Protein AF-A0A254S7H2-F1 (afdb_monomer_lite)

Foldseek 3Di:
DDDDDDDDDDDDDDDDDDPDPPDDDDDPPDPPPPPVVPPPDPQQADPAWWFWDDDPPWIWTQDPPFQFIDTSNRHTQAGADPVFRFTAGPVRDTPDTPHDSVPTDIDGHDDPPPPPPPPPPDD

Radius of gyration: 29.0 Å; chains: 1; bounding box: 70×67×79 Å

Sequence (123 aa):
MKLQITRCLLFAGILATAWNCSESSATQDSASSNTSSLQIPQNIVVSEPSYFYQLGSNYYVIAPTTMTVSDGSGNVIGTFNTSTGAIMSLSGEIIAINLDLSKMPVVAPAAPAKTLIAVDLDS

pLDDT: mean 75.02, std 21.15, range [33.94, 98.25]

Secondary structure (DSSP, 8-state):
-----------------------------------------TT---SS-EEEEEETTEEEEE-TTT-EEE-TTS-EEEEEETTTTEEEETTS-EEE-S--GGGS-EE-PPPP-----------

Structure (mmCIF, N/CA/C/O backbone):
data_AF-A0A254S7H2-F1
#
_entry.id   AF-A0A254S7H2-F1
#
loop_
_atom_site.group_PDB
_atom_site.id
_atom_site.type_symbol
_atom_site.label_atom_id
_atom_site.label_alt_id
_atom_site.label_comp_id
_atom_site.label_asym_id
_ato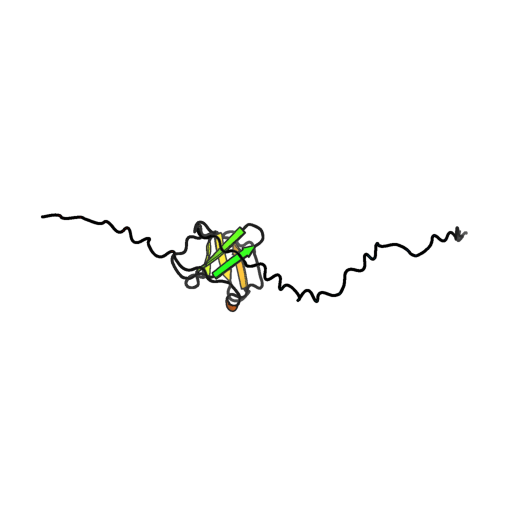m_site.label_entity_id
_atom_site.label_seq_id
_atom_site.pdbx_PDB_ins_code
_atom_site.Cartn_x
_atom_site.Cartn_y
_atom_site.Cartn_z
_atom_site.occupancy
_atom_site.B_iso_or_equiv
_atom_site.auth_seq_id
_atom_site.auth_comp_id
_atom_site.auth_asym_id
_atom_site.auth_atom_id
_atom_site.pdbx_PDB_model_num
ATOM 1 N N . MET A 1 1 ? 43.359 -29.355 -45.917 1.00 33.94 1 MET A N 1
ATOM 2 C CA . MET A 1 1 ? 44.578 -28.617 -45.490 1.00 33.94 1 MET A CA 1
ATOM 3 C C . MET A 1 1 ? 44.104 -27.372 -44.744 1.00 33.94 1 MET A C 1
ATOM 5 O O . MET A 1 1 ? 43.172 -26.776 -45.248 1.00 33.94 1 MET A O 1
ATOM 9 N N . LYS A 1 2 ? 44.587 -26.909 -43.590 1.00 43.69 2 LYS A N 1
ATOM 10 C CA . LYS A 1 2 ? 45.701 -27.225 -42.677 1.00 43.69 2 LYS A CA 1
ATOM 11 C C . LYS A 1 2 ? 45.299 -26.588 -41.323 1.00 43.69 2 LYS A C 1
ATOM 13 O O . LYS A 1 2 ? 44.838 -25.453 -41.324 1.00 43.69 2 LYS A O 1
ATOM 18 N N . LEU A 1 3 ? 45.459 -27.301 -40.205 1.00 56.88 3 LEU A N 1
ATOM 19 C CA . LEU A 1 3 ? 45.356 -26.735 -38.851 1.00 56.88 3 LEU A CA 1
ATOM 20 C C . LEU A 1 3 ? 46.530 -25.784 -38.585 1.00 56.88 3 LEU A C 1
ATOM 22 O O . LEU A 1 3 ? 47.642 -26.082 -39.021 1.00 56.88 3 LEU A O 1
ATOM 26 N N . GLN A 1 4 ? 46.316 -24.731 -37.789 1.00 55.16 4 GLN A N 1
ATOM 27 C CA . GLN A 1 4 ? 47.402 -24.026 -37.097 1.00 55.16 4 GLN A CA 1
ATOM 28 C C . GLN A 1 4 ? 47.073 -23.839 -35.612 1.00 55.16 4 GLN A C 1
ATOM 30 O O . GLN A 1 4 ? 46.478 -22.860 -35.179 1.00 55.16 4 GLN A O 1
ATOM 35 N N . ILE A 1 5 ? 47.482 -24.849 -34.845 1.00 65.31 5 ILE A N 1
ATOM 36 C CA . ILE A 1 5 ? 47.744 -24.796 -33.407 1.00 65.31 5 ILE A CA 1
ATOM 37 C C . ILE A 1 5 ? 49.173 -24.273 -33.249 1.00 65.31 5 ILE A C 1
ATOM 39 O O . ILE A 1 5 ? 50.062 -24.874 -33.848 1.00 65.31 5 ILE A O 1
ATOM 43 N N . THR A 1 6 ? 49.408 -23.230 -32.446 1.00 57.19 6 THR A N 1
ATOM 44 C CA . THR A 1 6 ? 50.586 -23.049 -31.549 1.00 57.19 6 THR A CA 1
ATOM 45 C C . THR A 1 6 ? 50.526 -21.654 -30.900 1.00 57.19 6 THR A C 1
ATOM 47 O O . THR A 1 6 ? 50.460 -20.646 -31.583 1.00 57.19 6 THR A O 1
ATOM 50 N N . ARG A 1 7 ? 50.297 -21.566 -29.582 1.00 46.03 7 ARG A N 1
ATOM 51 C CA . ARG A 1 7 ? 51.317 -21.491 -28.510 1.00 46.03 7 ARG A CA 1
ATOM 52 C C . ARG A 1 7 ? 52.176 -20.215 -28.551 1.00 46.03 7 ARG A C 1
ATOM 54 O O . ARG A 1 7 ? 53.268 -20.241 -29.098 1.00 46.03 7 ARG A O 1
ATOM 61 N N . CYS A 1 8 ? 51.756 -19.203 -27.794 1.00 52.34 8 CYS A N 1
ATOM 62 C CA . CYS A 1 8 ? 52.677 -18.427 -26.960 1.00 52.34 8 CYS A CA 1
ATOM 63 C C . CYS A 1 8 ? 52.221 -18.564 -25.503 1.00 52.34 8 CYS A C 1
ATOM 65 O O . CYS A 1 8 ? 51.267 -17.945 -25.047 1.00 52.34 8 CYS A O 1
ATOM 67 N N . LEU A 1 9 ? 52.878 -19.509 -24.842 1.00 56.59 9 LEU A N 1
ATOM 68 C CA . LEU A 1 9 ? 52.919 -19.742 -23.406 1.00 56.59 9 LEU A CA 1
ATOM 69 C C . LEU A 1 9 ? 53.838 -18.682 -22.768 1.00 56.59 9 LEU A C 1
ATOM 71 O O . LEU A 1 9 ? 54.798 -18.280 -23.421 1.00 56.59 9 LEU A O 1
ATOM 75 N N . LEU A 1 10 ? 53.611 -18.396 -21.476 1.00 58.91 10 LEU A N 1
ATOM 76 C CA . LEU A 1 10 ? 54.496 -17.696 -20.513 1.00 58.91 10 LEU A CA 1
ATOM 77 C C . LEU A 1 10 ? 54.397 -16.161 -20.598 1.00 58.91 10 LEU A C 1
ATOM 79 O O . LEU A 1 10 ? 54.450 -15.599 -21.679 1.00 58.91 10 LEU A O 1
ATOM 83 N N . PHE A 1 11 ? 54.176 -15.406 -19.518 1.00 54.66 11 PHE A N 1
ATOM 84 C CA . PHE A 1 11 ? 54.773 -15.451 -18.174 1.00 54.66 11 PHE A CA 1
ATOM 85 C C . PHE A 1 11 ? 53.710 -15.057 -17.119 1.00 54.66 11 PHE A C 1
ATOM 87 O O . PHE A 1 11 ? 52.949 -14.123 -17.331 1.00 54.66 11 PHE A O 1
ATOM 94 N N . ALA A 1 12 ? 53.463 -15.835 -16.061 1.00 52.81 12 ALA A N 1
ATOM 95 C CA . ALA A 1 12 ? 54.177 -15.784 -14.777 1.00 52.81 12 ALA A CA 1
ATOM 96 C C . ALA A 1 12 ? 54.310 -14.353 -14.211 1.00 52.81 12 ALA A C 1
ATOM 98 O O . ALA A 1 12 ? 55.214 -13.61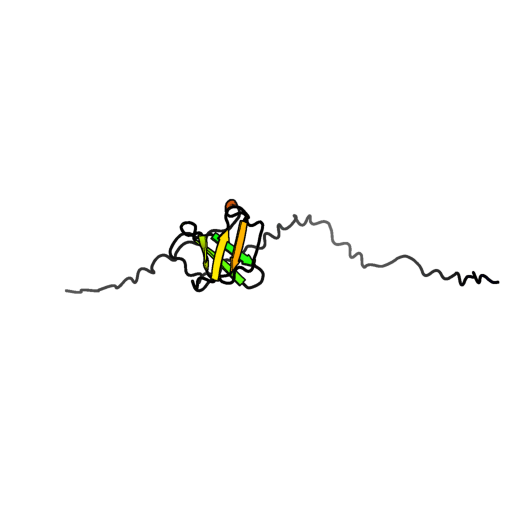5 -14.586 1.00 52.81 12 ALA A O 1
ATOM 99 N N . GLY A 1 13 ? 53.424 -13.993 -13.276 1.00 51.62 13 GLY A N 1
ATOM 100 C CA . GLY A 1 13 ? 53.429 -12.708 -12.572 1.00 51.62 13 GLY A CA 1
ATOM 101 C C . GLY A 1 13 ? 52.772 -12.809 -11.194 1.00 51.62 13 GLY A C 1
ATOM 102 O O . GLY A 1 13 ? 51.676 -12.312 -11.000 1.00 51.62 13 GLY A O 1
ATOM 103 N N . ILE A 1 14 ? 53.442 -13.542 -10.299 1.00 61.44 14 ILE A N 1
ATOM 104 C CA . ILE A 1 14 ? 53.532 -13.374 -8.836 1.00 61.44 14 ILE A CA 1
ATOM 105 C C . ILE A 1 14 ? 52.223 -13.062 -8.081 1.00 61.44 14 ILE A C 1
ATOM 107 O O . ILE A 1 14 ? 51.732 -11.939 -8.031 1.00 61.44 14 ILE A O 1
ATOM 111 N N . LEU A 1 15 ? 51.742 -14.087 -7.374 1.00 50.78 15 LEU A N 1
ATOM 112 C CA . LEU A 1 15 ? 50.877 -13.946 -6.211 1.00 50.78 15 LEU A CA 1
ATOM 113 C C . LEU A 1 15 ? 51.618 -13.229 -5.069 1.00 50.78 15 LEU A C 1
ATOM 115 O O . LEU A 1 15 ? 52.714 -13.629 -4.688 1.00 50.78 15 LEU A O 1
ATOM 119 N N . ALA A 1 16 ? 50.879 -12.301 -4.467 1.00 57.00 16 ALA A N 1
ATOM 120 C CA . ALA A 1 16 ? 50.864 -11.944 -3.051 1.00 57.00 16 ALA A CA 1
ATOM 121 C C . ALA A 1 16 ? 51.845 -10.896 -2.489 1.00 57.00 16 ALA A C 1
ATOM 123 O O . ALA A 1 16 ? 53.051 -10.887 -2.716 1.00 57.00 16 ALA A O 1
ATOM 124 N N . THR A 1 17 ? 51.236 -10.146 -1.562 1.00 57.53 17 THR A N 1
ATOM 125 C CA . THR A 1 17 ? 51.767 -9.282 -0.495 1.00 57.53 17 THR A CA 1
ATOM 126 C C . THR A 1 17 ? 52.049 -7.828 -0.907 1.00 57.53 17 THR A C 1
ATOM 128 O O . THR A 1 17 ? 52.761 -7.574 -1.863 1.00 57.53 17 THR A O 1
ATOM 131 N N . ALA A 1 18 ? 51.488 -6.794 -0.276 1.00 56.66 18 ALA A N 1
ATOM 132 C CA . ALA A 1 18 ? 50.801 -6.706 1.006 1.00 56.66 18 ALA A CA 1
ATOM 133 C C . ALA A 1 18 ? 49.499 -5.900 0.874 1.00 56.66 18 ALA A C 1
ATOM 135 O O . ALA A 1 18 ? 49.515 -4.690 0.648 1.00 56.66 18 ALA A O 1
ATOM 136 N N . TRP A 1 19 ? 48.364 -6.573 1.080 1.00 51.38 19 TRP A N 1
ATOM 137 C CA . TRP A 1 19 ? 47.233 -5.883 1.684 1.00 51.38 19 TRP A CA 1
ATOM 138 C C . TRP A 1 19 ? 47.695 -5.506 3.088 1.00 51.38 19 TRP A C 1
ATOM 140 O O . TRP A 1 19 ? 48.209 -6.352 3.820 1.00 51.38 19 TRP A O 1
ATOM 150 N N . ASN A 1 20 ? 47.615 -4.225 3.409 1.00 49.91 20 ASN A N 1
ATOM 151 C CA . ASN A 1 20 ? 47.959 -3.675 4.705 1.00 49.91 20 ASN A CA 1
ATOM 152 C C . ASN A 1 20 ? 47.101 -4.374 5.781 1.00 49.91 20 ASN A C 1
ATOM 154 O O . ASN A 1 20 ? 45.945 -4.020 5.994 1.00 49.91 20 ASN A O 1
ATOM 158 N N . CYS A 1 21 ? 47.655 -5.412 6.411 1.00 55.84 21 CYS A N 1
ATOM 159 C CA . CYS A 1 21 ? 47.233 -5.877 7.724 1.00 55.84 21 CYS A CA 1
ATOM 160 C C . CYS A 1 21 ? 47.815 -4.901 8.745 1.00 55.84 21 CYS A C 1
ATOM 162 O O . CYS A 1 21 ? 48.842 -5.179 9.361 1.00 55.84 21 CYS A O 1
ATOM 164 N N . SER A 1 22 ? 47.163 -3.756 8.928 1.00 49.47 22 SER A N 1
ATOM 165 C CA . SER A 1 22 ? 47.166 -3.154 10.253 1.00 49.47 22 SER A CA 1
ATOM 166 C C . SER A 1 22 ? 46.306 -4.053 11.125 1.00 49.47 22 SER A C 1
ATOM 168 O O . SER A 1 22 ? 45.079 -4.048 11.061 1.00 49.47 22 SER A O 1
ATOM 170 N N . GLU A 1 23 ? 47.003 -4.885 11.887 1.00 51.44 23 GLU A N 1
ATOM 171 C CA . GLU A 1 23 ? 46.512 -5.541 13.084 1.00 51.44 23 GLU A CA 1
ATOM 172 C C . GLU A 1 23 ? 45.879 -4.477 13.991 1.00 51.44 23 GLU A C 1
ATOM 174 O O . GLU A 1 23 ? 46.553 -3.685 14.645 1.00 51.44 23 GLU A O 1
ATOM 179 N N . SER A 1 24 ? 44.553 -4.404 13.974 1.00 43.75 24 SER A N 1
ATOM 180 C CA . SER A 1 24 ? 43.770 -3.819 15.052 1.00 43.75 24 SER A CA 1
ATOM 181 C C . SER A 1 24 ? 42.865 -4.921 15.562 1.00 43.75 24 SER A C 1
ATOM 183 O O . SER A 1 24 ? 41.906 -5.330 14.913 1.00 43.75 24 SER A O 1
ATOM 185 N N . SER A 1 25 ? 43.330 -5.464 16.681 1.00 42.88 25 SER A N 1
ATOM 186 C CA . SER A 1 25 ? 42.653 -6.225 17.718 1.00 42.88 25 SER A CA 1
ATOM 187 C C . SER A 1 25 ? 41.155 -6.438 17.525 1.00 42.88 25 SER A C 1
ATOM 189 O O . SER A 1 25 ? 40.386 -5.497 17.364 1.00 42.88 25 SER A O 1
ATOM 191 N N . ALA A 1 26 ? 40.762 -7.704 17.656 1.00 50.06 26 ALA A N 1
ATOM 192 C CA . ALA A 1 26 ? 39.394 -8.170 17.770 1.00 50.06 26 ALA A CA 1
ATOM 193 C C . ALA A 1 26 ? 38.510 -7.243 18.625 1.00 50.06 26 ALA A C 1
ATOM 195 O O . ALA A 1 26 ? 38.562 -7.261 19.853 1.00 50.06 26 ALA A O 1
ATOM 196 N N . THR A 1 27 ? 37.619 -6.519 17.962 1.00 42.47 27 THR A N 1
ATOM 197 C CA . THR A 1 27 ? 36.294 -6.229 18.496 1.00 42.47 27 THR A CA 1
ATOM 198 C C . THR A 1 27 ? 35.298 -6.908 17.582 1.00 42.47 27 THR A C 1
ATOM 200 O O . THR A 1 27 ? 35.225 -6.652 16.385 1.00 42.47 27 THR A O 1
ATOM 203 N N . GLN A 1 28 ? 34.594 -7.860 18.178 1.00 47.31 28 GLN A N 1
ATOM 204 C CA . GLN A 1 28 ? 33.427 -8.538 17.658 1.00 47.31 28 GLN A CA 1
ATOM 205 C C . GLN A 1 28 ? 32.360 -7.475 17.361 1.00 47.31 28 GLN A C 1
ATOM 207 O O . GLN A 1 28 ? 31.504 -7.197 18.200 1.00 47.31 28 GLN A O 1
ATOM 212 N N . ASP A 1 29 ? 32.446 -6.850 16.186 1.00 35.16 29 ASP A N 1
ATOM 213 C CA . ASP A 1 29 ? 31.353 -6.062 15.637 1.00 35.16 29 ASP A CA 1
ATOM 214 C C . ASP A 1 29 ? 30.228 -7.047 15.367 1.00 35.16 29 ASP A C 1
ATOM 216 O O . ASP A 1 29 ? 30.208 -7.807 14.394 1.00 35.16 29 ASP A O 1
ATOM 220 N N . SER A 1 30 ? 29.330 -7.085 16.348 1.00 41.69 30 SER A N 1
ATOM 221 C CA . SER A 1 30 ? 27.995 -7.636 16.231 1.00 41.69 30 SER A CA 1
ATOM 222 C C . SER A 1 30 ? 27.489 -7.303 14.842 1.00 41.69 30 SER A C 1
ATOM 224 O O . SER A 1 30 ? 27.567 -6.146 14.435 1.00 41.69 30 SER A O 1
ATOM 226 N N . ALA A 1 31 ? 27.009 -8.318 14.122 1.00 44.66 31 ALA A N 1
ATOM 227 C CA . ALA A 1 31 ? 26.270 -8.133 12.892 1.00 44.66 31 ALA A CA 1
ATOM 228 C C . ALA A 1 31 ? 25.248 -7.020 13.137 1.00 44.66 31 ALA A C 1
ATOM 230 O O . ALA A 1 31 ? 24.226 -7.240 13.789 1.00 44.66 31 ALA A O 1
ATOM 231 N N . SER A 1 32 ? 25.581 -5.809 12.683 1.00 37.00 32 SER A N 1
ATO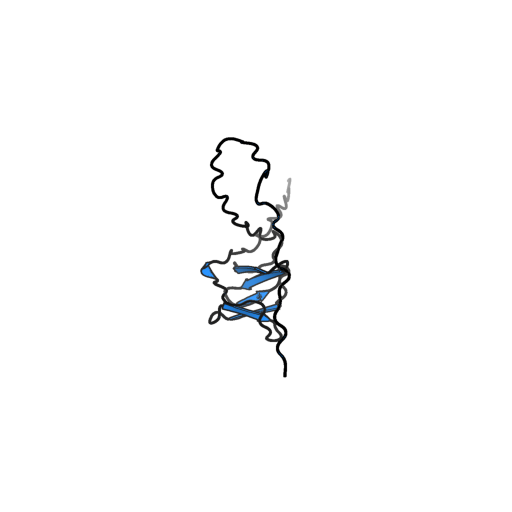M 232 C CA . SER A 1 32 ? 24.654 -4.701 12.664 1.00 37.00 32 SER A CA 1
ATOM 233 C C . SER A 1 32 ? 23.595 -5.175 11.702 1.00 37.00 32 SER A C 1
ATOM 235 O O . SER A 1 32 ? 23.819 -5.266 10.491 1.00 37.00 32 SER A O 1
ATOM 237 N N . SER A 1 33 ? 22.471 -5.602 12.264 1.00 42.56 33 SER A N 1
ATOM 238 C CA . SER A 1 33 ? 21.239 -5.702 11.527 1.00 42.56 33 SER A CA 1
ATOM 239 C C . SER A 1 33 ? 21.026 -4.315 10.937 1.00 42.56 33 SER A C 1
ATOM 241 O O . SER A 1 33 ? 20.461 -3.436 11.583 1.00 42.56 33 SER A O 1
ATOM 243 N N . ASN A 1 34 ? 21.479 -4.112 9.700 1.00 36.75 34 ASN A N 1
ATOM 244 C CA . ASN A 1 34 ? 20.922 -3.111 8.814 1.00 36.75 34 ASN A CA 1
ATOM 245 C C . ASN A 1 34 ? 19.484 -3.561 8.525 1.00 36.75 34 ASN A C 1
ATOM 247 O O . ASN A 1 34 ? 19.121 -3.917 7.407 1.00 36.75 34 ASN A O 1
ATOM 251 N N . THR A 1 35 ? 18.637 -3.553 9.554 1.00 44.31 35 THR A N 1
ATOM 252 C CA . THR A 1 35 ? 17.276 -3.096 9.388 1.00 44.31 35 THR A CA 1
ATOM 253 C C . THR A 1 35 ? 17.448 -1.685 8.861 1.00 44.31 35 THR A C 1
ATOM 255 O O . THR A 1 35 ? 17.698 -0.763 9.636 1.00 44.31 35 THR A O 1
ATOM 258 N N . SER A 1 36 ? 17.423 -1.519 7.536 1.00 42.19 36 SER A N 1
ATOM 259 C CA . SER A 1 36 ? 17.034 -0.245 6.953 1.00 42.19 36 SER A CA 1
ATOM 260 C C . SER A 1 36 ? 15.728 0.101 7.647 1.00 42.19 36 SER A C 1
ATOM 262 O O . SER A 1 36 ? 14.694 -0.503 7.360 1.00 42.19 36 SER A O 1
ATOM 264 N N . SER A 1 37 ? 15.796 0.953 8.668 1.00 50.62 37 SER A N 1
ATOM 265 C CA . SER A 1 37 ? 14.611 1.466 9.315 1.00 50.62 37 SER A CA 1
ATOM 266 C C . SER A 1 37 ? 13.922 2.256 8.219 1.00 50.62 37 SER A C 1
ATOM 268 O O . SER A 1 37 ? 14.389 3.315 7.807 1.00 50.62 37 SER A O 1
ATOM 270 N N . LEU A 1 38 ? 12.878 1.661 7.645 1.00 60.12 38 LEU A N 1
ATOM 271 C CA . LEU A 1 38 ? 11.967 2.334 6.737 1.00 60.12 38 LEU A CA 1
ATOM 272 C C . LEU A 1 38 ? 11.446 3.550 7.499 1.00 60.12 38 LEU A C 1
ATOM 274 O O . LEU A 1 38 ? 10.554 3.435 8.339 1.00 60.12 38 LEU A O 1
ATOM 278 N N . GLN A 1 39 ? 12.081 4.701 7.283 1.00 64.44 39 GLN A N 1
ATOM 279 C CA . GLN A 1 39 ? 11.681 5.938 7.919 1.00 64.44 39 GLN A CA 1
ATOM 280 C C . GLN A 1 39 ? 10.463 6.434 7.160 1.00 64.44 39 GLN A C 1
ATOM 282 O O . GLN A 1 39 ? 10.570 7.086 6.124 1.00 64.44 39 GLN A O 1
ATOM 287 N N . ILE A 1 40 ? 9.297 6.066 7.676 1.00 72.06 40 ILE A N 1
ATOM 288 C CA . ILE A 1 40 ? 8.021 6.513 7.142 1.00 72.06 40 ILE A CA 1
ATOM 289 C C . ILE A 1 40 ? 7.995 8.052 7.204 1.00 72.06 40 ILE A C 1
ATOM 291 O O . ILE A 1 40 ? 8.210 8.622 8.284 1.00 72.06 40 ILE A O 1
ATOM 295 N N . PRO A 1 41 ? 7.736 8.741 6.079 1.00 72.62 41 PRO A N 1
ATOM 296 C CA . PRO A 1 41 ? 7.575 10.188 6.074 1.00 72.62 41 PRO A CA 1
ATOM 297 C C . PRO A 1 41 ? 6.459 10.621 7.032 1.00 72.62 41 PRO A C 1
ATOM 299 O O . PRO A 1 41 ? 5.394 10.015 7.087 1.00 72.62 41 PRO A O 1
ATOM 302 N N . GLN A 1 42 ? 6.685 11.698 7.784 1.00 67.25 42 GLN A N 1
ATOM 303 C CA . GLN A 1 42 ? 5.712 12.201 8.766 1.00 67.25 42 GLN A CA 1
ATOM 304 C C . GLN A 1 42 ? 4.489 12.880 8.121 1.00 67.25 42 GLN A C 1
ATOM 306 O O . GLN A 1 42 ? 3.535 13.218 8.812 1.00 67.25 42 GLN A O 1
ATOM 311 N N . ASN A 1 43 ? 4.514 13.100 6.805 1.00 74.75 43 ASN A N 1
ATOM 312 C CA . ASN A 1 43 ? 3.503 13.834 6.047 1.00 74.75 43 ASN A CA 1
ATOM 313 C C . ASN A 1 43 ? 2.650 12.939 5.131 1.00 74.75 43 ASN A C 1
ATOM 315 O O . ASN A 1 43 ? 2.074 13.444 4.169 1.00 74.75 43 ASN A O 1
ATOM 319 N N . ILE A 1 44 ? 2.580 11.632 5.399 1.00 80.94 44 ILE A N 1
ATOM 320 C CA . ILE A 1 44 ? 1.700 10.734 4.646 1.00 80.94 44 ILE A CA 1
ATOM 321 C C . ILE A 1 44 ? 0.244 11.015 5.030 1.00 80.94 44 ILE A C 1
ATOM 323 O O . ILE A 1 44 ? -0.131 10.945 6.202 1.00 80.94 44 ILE A O 1
ATOM 327 N N . VAL A 1 45 ? -0.582 11.319 4.032 1.00 80.56 45 VAL A N 1
ATOM 328 C CA . VAL A 1 45 ? -2.012 11.580 4.220 1.00 80.56 45 VAL A CA 1
ATOM 329 C C . VAL A 1 45 ? -2.778 10.260 4.185 1.00 80.56 45 VAL A C 1
ATOM 331 O O . VAL A 1 45 ? -2.881 9.638 3.131 1.00 80.56 45 VAL A O 1
ATOM 334 N N . VAL A 1 46 ? -3.343 9.842 5.323 1.00 85.81 46 VAL A N 1
ATOM 335 C CA . VAL A 1 46 ? -4.223 8.662 5.409 1.00 85.81 46 VAL A CA 1
ATOM 336 C C . VAL A 1 46 ? -5.496 8.967 6.196 1.00 85.81 46 VAL A C 1
ATOM 338 O O . VAL A 1 46 ? -5.463 9.691 7.191 1.00 85.81 46 VAL A O 1
ATOM 341 N N . SER A 1 47 ? -6.624 8.409 5.750 1.00 84.44 47 SER A N 1
ATOM 342 C CA . SER A 1 47 ? -7.935 8.517 6.411 1.00 84.44 47 SER A CA 1
ATOM 343 C C . SER A 1 47 ? -8.224 7.358 7.372 1.00 84.44 47 SER A C 1
ATOM 345 O O . SER A 1 47 ? -9.035 7.503 8.283 1.00 84.44 47 SER A O 1
ATOM 347 N N . GLU A 1 48 ? -7.540 6.228 7.196 1.00 87.38 48 GLU A N 1
ATOM 348 C CA . GLU A 1 48 ? -7.603 5.034 8.040 1.00 87.38 48 GLU A CA 1
ATOM 349 C C . GLU A 1 48 ? -6.196 4.434 8.220 1.00 87.38 48 GLU A C 1
ATOM 351 O O . GLU A 1 48 ? -5.304 4.735 7.417 1.00 87.38 48 GLU A O 1
ATOM 356 N N . PRO A 1 49 ? -5.955 3.596 9.250 1.00 92.19 49 PRO A N 1
ATOM 357 C CA . PRO A 1 49 ? -4.708 2.847 9.359 1.00 92.19 49 PRO A CA 1
ATOM 358 C C . PRO A 1 49 ? -4.444 2.058 8.075 1.00 92.19 49 PRO A C 1
ATOM 360 O O . PRO A 1 49 ? -5.244 1.210 7.701 1.00 92.19 49 PRO A O 1
ATOM 363 N N . SER A 1 50 ? -3.348 2.358 7.388 1.00 95.12 50 SER A N 1
ATOM 364 C CA . SER A 1 50 ? -3.067 1.858 6.039 1.00 95.12 50 SER A CA 1
ATOM 365 C C . SER A 1 50 ? -1.685 1.227 5.959 1.00 95.12 50 SER A C 1
ATOM 367 O O . SER A 1 50 ? -0.785 1.601 6.709 1.00 95.12 50 SER A O 1
ATOM 369 N N . TYR A 1 51 ? -1.489 0.271 5.053 1.00 95.62 51 TYR A N 1
ATOM 370 C CA . TYR A 1 51 ? -0.177 -0.350 4.864 1.00 95.62 51 TYR A CA 1
ATOM 371 C C . TYR A 1 51 ? 0.734 0.563 4.052 1.00 95.62 51 TYR A C 1
ATOM 373 O O . TYR A 1 51 ? 0.292 1.200 3.096 1.00 95.62 51 TYR A O 1
ATOM 381 N N . PHE A 1 52 ? 2.009 0.604 4.414 1.00 95.00 52 PHE A N 1
ATOM 382 C CA . PHE A 1 52 ? 3.015 1.411 3.742 1.00 95.00 52 PHE A CA 1
ATOM 383 C C . PHE A 1 52 ? 4.029 0.525 3.027 1.00 95.00 52 PHE A C 1
ATOM 385 O O . PHE A 1 52 ? 4.624 -0.383 3.611 1.00 95.00 52 PHE A O 1
ATOM 392 N N . TYR A 1 53 ? 4.255 0.833 1.756 1.00 94.75 53 TYR A N 1
ATOM 393 C CA . TYR A 1 53 ? 5.253 0.189 0.922 1.00 94.75 53 TYR A CA 1
ATOM 394 C C . TYR A 1 53 ? 6.112 1.244 0.223 1.00 94.75 53 TYR A C 1
ATOM 396 O O . TYR A 1 53 ? 5.603 2.233 -0.300 1.00 94.75 53 TYR A O 1
ATOM 404 N N . GLN A 1 54 ? 7.425 1.027 0.201 1.00 93.00 54 GLN A N 1
ATOM 405 C CA . GLN A 1 54 ? 8.379 1.899 -0.477 1.00 93.00 54 GLN A CA 1
ATOM 406 C C . GLN A 1 54 ? 9.096 1.121 -1.580 1.00 93.00 54 GLN A C 1
ATOM 408 O O . GLN A 1 54 ? 9.669 0.061 -1.326 1.00 93.00 54 GLN A O 1
ATOM 413 N N . LEU A 1 55 ? 9.114 1.687 -2.788 1.00 90.25 55 LEU A N 1
ATOM 414 C CA . LEU A 1 55 ? 9.887 1.176 -3.920 1.00 90.25 55 LEU A CA 1
ATOM 415 C C . LEU A 1 55 ? 10.757 2.304 -4.477 1.00 90.25 55 LEU A C 1
ATOM 417 O O . LEU A 1 55 ? 10.267 3.231 -5.127 1.00 90.25 55 LEU A O 1
ATOM 421 N N . GLY A 1 56 ? 12.059 2.237 -4.195 1.00 88.25 56 GLY A N 1
ATOM 422 C CA . GLY A 1 56 ? 12.983 3.333 -4.484 1.00 88.25 56 GLY A CA 1
ATOM 423 C C . GLY A 1 56 ? 12.588 4.596 -3.716 1.00 88.25 56 GLY A C 1
ATOM 424 O O . GLY A 1 56 ? 12.482 4.575 -2.491 1.00 88.25 56 GLY A O 1
ATOM 425 N N . SER A 1 57 ? 12.341 5.686 -4.443 1.00 87.75 57 SER A N 1
ATOM 426 C CA . SER A 1 57 ? 11.904 6.970 -3.872 1.00 87.75 57 SER A CA 1
ATOM 427 C C . SER A 1 57 ? 10.382 7.139 -3.820 1.00 87.75 57 SER A C 1
ATOM 429 O O . SER A 1 57 ? 9.907 8.185 -3.386 1.00 87.75 57 SER A O 1
ATOM 431 N N . ASN A 1 58 ? 9.617 6.147 -4.287 1.00 90.06 58 ASN A N 1
ATOM 432 C CA . ASN A 1 58 ? 8.160 6.214 -4.338 1.00 90.06 58 ASN A CA 1
ATOM 433 C C . ASN A 1 58 ? 7.539 5.542 -3.115 1.00 90.06 58 ASN A C 1
ATOM 435 O O . ASN A 1 58 ? 7.982 4.470 -2.689 1.00 90.06 58 ASN A O 1
ATOM 439 N N . TYR A 1 59 ? 6.474 6.155 -2.608 1.00 91.94 59 TYR A N 1
ATOM 440 C CA . TYR A 1 59 ? 5.683 5.649 -1.494 1.00 91.94 59 TYR A CA 1
ATOM 441 C C . TYR A 1 59 ? 4.303 5.230 -1.977 1.00 91.94 59 TYR A C 1
ATOM 443 O O . TYR A 1 59 ? 3.668 5.944 -2.752 1.00 91.94 59 TYR A O 1
ATOM 451 N N . TYR A 1 60 ? 3.850 4.091 -1.472 1.00 95.25 60 TYR A N 1
ATOM 452 C CA . TYR A 1 60 ? 2.562 3.494 -1.773 1.00 95.25 60 TYR A CA 1
ATOM 453 C C . TYR A 1 60 ? 1.846 3.235 -0.458 1.00 95.25 60 TYR A C 1
ATOM 455 O O . TYR A 1 60 ? 2.381 2.575 0.437 1.00 95.25 60 TYR A O 1
ATOM 463 N N . VAL A 1 61 ? 0.637 3.761 -0.351 1.00 96.06 61 VAL A N 1
ATOM 464 C CA . VAL A 1 61 ? -0.242 3.585 0.797 1.00 96.06 61 VAL A CA 1
ATOM 465 C C . VAL A 1 61 ? -1.403 2.712 0.360 1.00 96.06 61 VAL A C 1
ATOM 467 O O . VAL A 1 61 ? -2.086 3.042 -0.604 1.00 96.06 61 VAL A O 1
ATOM 470 N N . ILE A 1 62 ? -1.619 1.597 1.049 1.00 97.31 62 ILE A N 1
ATOM 471 C CA . ILE A 1 62 ? -2.663 0.626 0.722 1.00 97.31 62 ILE A CA 1
ATOM 472 C C . ILE A 1 62 ? -3.744 0.700 1.796 1.00 97.31 62 ILE A C 1
ATOM 474 O O . ILE A 1 62 ? -3.511 0.318 2.947 1.00 97.31 62 ILE A O 1
ATOM 478 N N . ALA A 1 63 ? -4.923 1.175 1.407 1.00 96.06 63 ALA A N 1
ATOM 479 C CA . ALA A 1 63 ? -6.087 1.248 2.280 1.00 96.06 63 ALA A CA 1
ATOM 480 C C . ALA A 1 63 ? -6.663 -0.167 2.511 1.00 96.06 63 ALA A C 1
ATOM 482 O O . ALA A 1 63 ? -7.036 -0.828 1.533 1.00 96.06 63 ALA A O 1
ATOM 483 N N . PRO A 1 64 ? -6.735 -0.675 3.757 1.00 94.19 64 PRO A N 1
ATOM 484 C CA . PRO A 1 64 ? -7.166 -2.043 4.049 1.00 94.19 64 PRO A CA 1
ATOM 485 C C . PRO A 1 64 ? -8.630 -2.313 3.694 1.00 94.19 64 PRO A C 1
ATOM 487 O O . PRO A 1 64 ? -8.990 -3.461 3.442 1.00 94.19 64 PRO A O 1
ATOM 490 N N . THR A 1 65 ? -9.484 -1.291 3.671 1.00 92.69 65 THR A N 1
ATOM 491 C CA . THR A 1 65 ? -10.914 -1.495 3.419 1.00 92.69 65 THR A CA 1
ATOM 492 C C . THR A 1 65 ? -11.208 -1.634 1.926 1.00 92.69 65 THR A C 1
ATOM 494 O O . THR A 1 65 ? -12.007 -2.471 1.508 1.00 92.69 65 THR A O 1
ATOM 497 N N . THR A 1 66 ? -10.559 -0.813 1.105 1.00 95.38 66 THR A N 1
ATOM 498 C CA . THR A 1 66 ? -10.866 -0.676 -0.327 1.00 95.38 66 THR A CA 1
ATOM 499 C C . THR A 1 66 ? -9.822 -1.316 -1.233 1.00 95.38 66 THR A C 1
ATOM 501 O O . THR A 1 66 ? -10.059 -1.433 -2.434 1.00 95.38 66 THR A O 1
ATOM 504 N N . MET A 1 67 ? -8.656 -1.685 -0.693 1.00 96.81 67 MET A N 1
ATOM 505 C CA . MET A 1 67 ? -7.472 -2.084 -1.461 1.00 96.81 67 MET A CA 1
ATOM 506 C C . MET A 1 67 ? -7.017 -1.021 -2.471 1.00 96.81 67 MET A C 1
ATOM 508 O O . MET A 1 67 ? -6.295 -1.326 -3.421 1.00 96.81 67 MET A O 1
ATOM 512 N N . THR A 1 68 ? -7.418 0.240 -2.293 1.00 97.31 68 THR A N 1
ATOM 513 C CA . THR A 1 68 ? -6.916 1.336 -3.125 1.00 97.31 68 THR A CA 1
ATOM 514 C C . THR A 1 68 ? -5.485 1.652 -2.738 1.00 97.31 68 THR A C 1
ATOM 516 O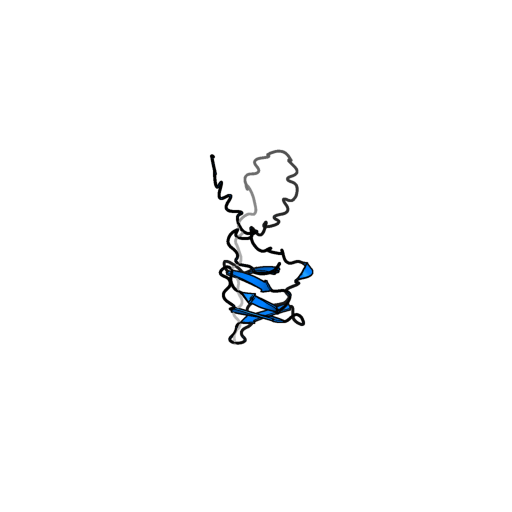 O . THR A 1 68 ? -5.154 1.697 -1.551 1.00 97.31 68 THR A O 1
ATOM 519 N N . VAL A 1 69 ? -4.656 1.904 -3.746 1.00 97.44 69 VAL A N 1
ATOM 520 C CA . VAL A 1 69 ? -3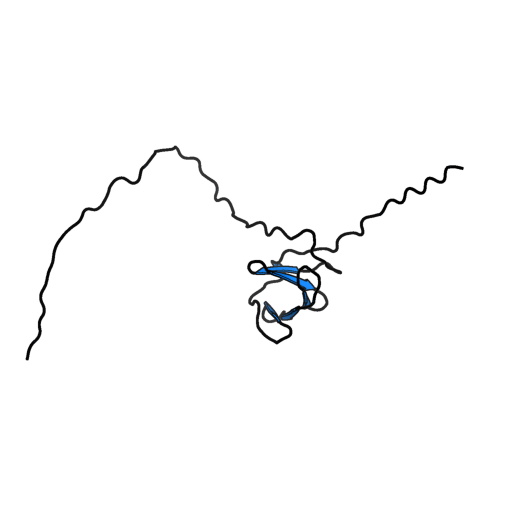.269 2.316 -3.564 1.00 97.44 69 VAL A CA 1
ATOM 521 C C . VAL A 1 69 ? -3.157 3.790 -3.906 1.00 97.44 69 VAL A C 1
ATOM 523 O O . VAL A 1 69 ? -3.479 4.189 -5.028 1.00 97.44 69 VAL A O 1
ATOM 526 N N . SER A 1 70 ? -2.701 4.590 -2.950 1.00 96.25 70 SER A N 1
ATOM 527 C CA . SER A 1 70 ? -2.425 6.011 -3.134 1.00 96.25 70 SER A CA 1
ATOM 528 C C . SER A 1 70 ? -0.942 6.332 -2.976 1.00 96.25 70 SER A C 1
ATOM 530 O O . SER A 1 70 ? -0.187 5.567 -2.373 1.00 96.25 70 SER A O 1
ATOM 532 N N . ASP A 1 71 ? -0.523 7.470 -3.517 1.00 93.12 71 ASP A N 1
ATOM 533 C CA . ASP A 1 71 ? 0.782 8.052 -3.211 1.00 93.12 71 ASP A CA 1
ATOM 534 C C . ASP A 1 71 ? 0.809 8.654 -1.788 1.00 93.12 71 ASP A C 1
ATOM 536 O O . ASP A 1 71 ? -0.191 8.662 -1.062 1.00 93.12 71 ASP A O 1
ATOM 540 N N . GLY A 1 72 ? 1.965 9.180 -1.371 1.00 87.06 72 GLY A N 1
ATOM 541 C CA . GLY A 1 72 ? 2.115 9.828 -0.062 1.00 87.06 72 GLY A CA 1
ATOM 542 C C . GLY A 1 72 ? 1.301 11.119 0.119 1.00 87.06 72 GLY A C 1
ATOM 543 O O . GLY A 1 72 ? 1.133 11.573 1.250 1.00 87.06 72 GLY A O 1
ATOM 544 N N . SER A 1 73 ? 0.785 11.701 -0.967 1.00 88.75 73 SER A N 1
ATOM 545 C CA . SER A 1 73 ? -0.094 12.876 -0.954 1.00 88.75 73 SER A CA 1
ATOM 546 C C . SER A 1 73 ? -1.581 12.508 -0.913 1.00 88.75 73 SER A C 1
ATOM 548 O O . SER A 1 73 ? -2.416 13.401 -0.783 1.00 88.75 73 SER A O 1
ATOM 550 N N . GLY A 1 74 ? -1.918 11.217 -0.991 1.00 89.38 74 GLY A N 1
ATOM 551 C CA . GLY A 1 74 ? -3.291 10.718 -0.975 1.00 89.38 74 GLY A CA 1
ATOM 552 C C . GLY A 1 74 ? -3.946 10.622 -2.356 1.00 89.38 74 GLY A C 1
ATOM 553 O O . GLY A 1 74 ? -5.139 10.328 -2.434 1.00 89.38 74 GLY A O 1
ATOM 554 N N . ASN A 1 75 ? -3.209 10.827 -3.455 1.00 93.94 75 ASN A N 1
ATOM 555 C CA . ASN A 1 75 ? -3.762 10.621 -4.795 1.00 93.94 75 ASN A CA 1
ATOM 556 C C . ASN A 1 75 ? -3.822 9.126 -5.098 1.00 93.94 75 ASN A C 1
ATOM 558 O O . ASN A 1 75 ? -2.816 8.430 -4.979 1.00 93.94 75 ASN A O 1
ATOM 562 N N . VAL A 1 76 ? -4.980 8.627 -5.528 1.00 96.06 76 VAL A N 1
ATOM 563 C CA . VAL A 1 76 ? -5.125 7.222 -5.928 1.00 96.06 76 VAL A CA 1
ATOM 564 C C . VAL A 1 76 ? -4.351 6.976 -7.223 1.00 96.06 76 VAL A C 1
ATOM 566 O O . VAL A 1 76 ? -4.600 7.625 -8.236 1.00 96.06 76 VAL A O 1
ATOM 569 N N . ILE A 1 77 ? -3.437 6.009 -7.189 1.00 96.69 77 ILE A N 1
ATOM 570 C CA . ILE A 1 77 ? -2.570 5.622 -8.312 1.00 96.69 77 ILE A CA 1
ATOM 571 C C . ILE A 1 77 ? -2.796 4.178 -8.764 1.00 96.69 77 ILE A C 1
ATOM 573 O O . ILE A 1 77 ? -2.261 3.766 -9.796 1.00 96.69 77 ILE A O 1
ATOM 577 N N . GLY A 1 78 ? -3.593 3.403 -8.024 1.00 97.56 78 GLY A N 1
ATOM 578 C CA . GLY A 1 78 ? -3.813 2.005 -8.351 1.00 97.56 78 GLY A CA 1
ATOM 579 C C . GLY A 1 78 ? -4.670 1.223 -7.364 1.00 97.56 78 GLY A C 1
ATOM 580 O O . GLY A 1 78 ? -5.368 1.781 -6.515 1.00 97.56 78 GLY A O 1
ATOM 581 N N . THR A 1 79 ? -4.589 -0.098 -7.483 1.00 98.25 79 THR A N 1
ATOM 582 C CA . THR A 1 79 ? -5.256 -1.071 -6.611 1.00 98.25 79 THR A CA 1
ATOM 583 C C . THR A 1 79 ? -4.298 -2.185 -6.208 1.00 98.25 79 THR A C 1
ATOM 585 O O . THR A 1 79 ? -3.335 -2.485 -6.916 1.00 98.25 79 THR A O 1
ATOM 588 N N . PHE A 1 80 ? -4.555 -2.790 -5.054 1.00 98.19 80 PHE A N 1
ATOM 589 C CA . PHE A 1 80 ? -3.817 -3.936 -4.554 1.00 98.19 80 PHE A CA 1
ATOM 590 C C . PHE A 1 80 ? -4.605 -5.226 -4.792 1.00 98.19 80 PHE A C 1
ATOM 592 O O . PHE A 1 80 ? -5.742 -5.374 -4.349 1.00 98.19 80 PHE A O 1
ATOM 599 N N . ASN A 1 81 ? -3.987 -6.187 -5.468 1.00 97.19 81 ASN A N 1
ATOM 600 C CA . ASN A 1 81 ? -4.531 -7.522 -5.647 1.00 97.19 81 ASN A CA 1
ATOM 601 C C . ASN A 1 81 ? -4.052 -8.425 -4.505 1.00 97.19 81 ASN A C 1
ATOM 603 O O . ASN A 1 81 ? -2.892 -8.841 -4.470 1.00 97.19 81 ASN A O 1
ATOM 607 N N . THR A 1 82 ? -4.963 -8.763 -3.595 1.00 95.31 82 THR A N 1
ATOM 608 C CA . THR A 1 82 ? -4.683 -9.607 -2.424 1.00 95.31 82 THR A CA 1
ATOM 609 C C . THR A 1 82 ? -4.354 -11.057 -2.773 1.00 95.31 82 THR A C 1
ATOM 611 O O . THR A 1 82 ? -3.680 -11.721 -1.991 1.00 95.31 82 THR A O 1
ATOM 614 N N . SER A 1 83 ? -4.774 -11.554 -3.942 1.00 95.06 83 SER A N 1
ATOM 615 C CA . SER A 1 83 ? -4.469 -12.920 -4.383 1.00 95.06 83 SER A CA 1
ATOM 616 C C . SER A 1 83 ? -3.031 -13.069 -4.873 1.00 95.06 83 SER A C 1
ATOM 618 O O . SER A 1 83 ? -2.459 -14.148 -4.744 1.00 95.06 83 SER A O 1
ATOM 620 N N . THR A 1 84 ? -2.464 -12.026 -5.479 1.00 95.62 84 THR A N 1
ATOM 621 C CA . THR A 1 84 ? -1.115 -12.063 -6.072 1.00 95.62 84 THR A CA 1
ATOM 622 C C . THR A 1 84 ? -0.099 -11.232 -5.293 1.00 95.62 84 THR A C 1
ATOM 624 O O . THR A 1 84 ? 1.089 -11.246 -5.615 1.00 95.62 84 THR A O 1
ATOM 627 N N . GLY A 1 85 ? -0.557 -10.454 -4.311 1.00 96.75 85 GLY A N 1
ATOM 628 C CA . GLY A 1 85 ? 0.261 -9.464 -3.622 1.00 96.75 85 GLY A CA 1
ATOM 629 C C . GLY A 1 85 ? 0.789 -8.396 -4.580 1.00 96.75 85 GLY A C 1
ATOM 630 O O . GLY A 1 85 ? 1.959 -8.029 -4.492 1.00 96.75 85 GLY A O 1
ATOM 631 N N . ALA A 1 86 ? -0.018 -7.971 -5.559 1.00 97.81 86 ALA A N 1
ATOM 632 C CA . ALA A 1 86 ? 0.428 -7.050 -6.604 1.00 97.81 86 ALA A CA 1
ATOM 633 C C . ALA A 1 86 ? -0.188 -5.662 -6.459 1.00 97.81 86 ALA A C 1
ATOM 635 O O . ALA A 1 86 ? -1.385 -5.541 -6.220 1.00 97.81 86 ALA A O 1
ATOM 636 N N . ILE A 1 87 ? 0.614 -4.623 -6.680 1.00 98.19 87 ILE A N 1
ATOM 637 C CA . ILE A 1 87 ? 0.118 -3.265 -6.909 1.00 98.19 87 ILE A CA 1
ATOM 638 C C . ILE A 1 87 ? -0.043 -3.088 -8.416 1.00 98.19 87 ILE A C 1
ATOM 640 O O . ILE A 1 87 ? 0.933 -3.197 -9.163 1.00 98.19 87 ILE A O 1
ATOM 644 N N . MET A 1 88 ? -1.266 -2.800 -8.849 1.00 98.00 88 MET A N 1
ATOM 645 C CA . MET A 1 88 ? -1.604 -2.487 -10.234 1.00 98.00 88 MET A CA 1
ATOM 646 C C . MET A 1 88 ? -1.916 -1.002 -10.365 1.00 98.00 88 MET A C 1
ATOM 648 O O . MET A 1 88 ? -2.716 -0.479 -9.590 1.00 98.00 88 MET A O 1
ATOM 652 N N . SER A 1 89 ? -1.319 -0.329 -11.343 1.00 97.12 89 SER A N 1
ATOM 653 C CA . SER A 1 89 ? -1.642 1.058 -11.668 1.00 97.12 89 SER A CA 1
ATOM 654 C C . SER A 1 89 ? -3.075 1.189 -12.199 1.00 97.12 89 SER A C 1
ATOM 656 O O . SER A 1 89 ? -3.707 0.209 -12.603 1.00 97.12 89 SER A O 1
ATOM 658 N N . LEU A 1 90 ? -3.577 2.423 -12.287 1.00 96.19 90 LEU A N 1
ATOM 659 C CA . LEU A 1 90 ? -4.858 2.710 -12.950 1.00 96.19 90 LEU A CA 1
ATOM 660 C C . LEU A 1 90 ? -4.883 2.327 -14.444 1.00 96.19 90 LEU A C 1
ATOM 662 O O . LEU A 1 90 ? -5.960 2.110 -14.992 1.00 96.19 90 LEU A O 1
ATOM 666 N N . SER A 1 91 ? -3.722 2.227 -15.101 1.00 96.81 91 SER A N 1
ATOM 667 C CA . SER A 1 91 ? -3.595 1.752 -16.488 1.00 96.81 91 SER A CA 1
ATOM 668 C C . SER A 1 91 ? -3.488 0.225 -16.604 1.00 96.81 91 SER A C 1
ATOM 670 O O . SER A 1 91 ? -3.440 -0.295 -17.717 1.00 96.81 91 SER A O 1
ATOM 672 N N . GLY A 1 92 ? -3.469 -0.500 -15.480 1.00 94.56 92 GLY A N 1
ATOM 673 C CA . GLY A 1 92 ? -3.334 -1.958 -15.438 1.00 94.56 92 GLY A CA 1
ATOM 674 C C . GLY A 1 92 ? -1.890 -2.465 -15.472 1.00 94.56 92 GLY A C 1
ATOM 675 O O . GLY A 1 92 ? -1.671 -3.671 -15.579 1.00 94.56 92 GLY A O 1
ATOM 676 N N . GLU A 1 93 ? -0.901 -1.578 -15.363 1.00 97.06 93 GLU A N 1
ATOM 677 C CA . GLU A 1 93 ? 0.507 -1.962 -15.275 1.00 97.06 93 GLU A CA 1
ATOM 678 C C . GLU A 1 93 ? 0.847 -2.477 -13.877 1.00 97.06 93 GLU A C 1
ATOM 680 O O . GLU A 1 93 ? 0.356 -1.977 -12.866 1.00 97.06 93 GLU A O 1
ATOM 685 N N . ILE A 1 94 ? 1.725 -3.474 -13.806 1.00 97.19 94 ILE A N 1
ATOM 686 C CA . ILE A 1 94 ? 2.193 -4.023 -12.536 1.00 97.19 94 ILE A CA 1
ATOM 687 C C . ILE A 1 94 ? 3.346 -3.161 -12.020 1.00 97.19 94 ILE A C 1
ATOM 689 O O . ILE A 1 94 ? 4.401 -3.090 -12.646 1.00 97.19 94 ILE A O 1
ATOM 693 N N . ILE A 1 95 ? 3.154 -2.550 -10.853 1.00 96.38 95 ILE A N 1
ATOM 694 C CA . ILE A 1 95 ? 4.163 -1.715 -10.188 1.00 96.38 95 ILE A CA 1
ATOM 695 C C . ILE A 1 95 ? 5.040 -2.561 -9.256 1.00 96.38 95 ILE A C 1
ATOM 697 O O . ILE A 1 95 ? 6.255 -2.388 -9.201 1.00 96.38 95 ILE A O 1
ATOM 701 N N . ALA A 1 96 ? 4.423 -3.483 -8.516 1.00 96.00 96 ALA A N 1
ATOM 702 C CA . ALA A 1 96 ? 5.096 -4.382 -7.583 1.00 96.00 96 ALA A CA 1
ATOM 703 C C . ALA A 1 96 ? 4.306 -5.691 -7.442 1.00 96.00 96 ALA A C 1
ATOM 705 O O . ALA A 1 96 ? 3.097 -5.699 -7.669 1.00 96.00 96 ALA A O 1
ATOM 706 N N . ILE A 1 97 ? 4.978 -6.782 -7.061 1.00 96.62 97 ILE A N 1
ATOM 707 C CA . ILE A 1 97 ? 4.391 -8.123 -6.871 1.00 96.62 97 ILE A CA 1
ATOM 708 C C . ILE A 1 97 ? 4.962 -8.809 -5.632 1.00 96.62 97 ILE A C 1
ATOM 710 O O . ILE A 1 97 ? 5.998 -8.390 -5.116 1.00 96.62 97 ILE A O 1
ATOM 714 N N . ASN A 1 98 ? 4.330 -9.912 -5.215 1.00 95.25 98 ASN A N 1
ATOM 715 C CA . ASN A 1 98 ? 4.755 -10.744 -4.084 1.00 95.25 98 ASN A CA 1
ATOM 716 C C . ASN A 1 98 ? 4.833 -9.972 -2.759 1.00 95.25 98 ASN A C 1
ATOM 718 O O . ASN A 1 98 ? 5.654 -10.268 -1.890 1.00 95.25 98 ASN A O 1
ATOM 722 N N . LEU A 1 99 ? 3.984 -8.960 -2.619 1.00 96.25 99 LEU A N 1
ATOM 723 C CA . LEU A 1 99 ? 3.880 -8.159 -1.418 1.00 96.25 99 LEU A CA 1
ATOM 724 C C . LEU A 1 99 ? 3.009 -8.860 -0.374 1.00 96.25 99 LEU A C 1
ATOM 726 O O . LEU A 1 99 ? 1.915 -9.336 -0.670 1.00 96.25 99 LEU A O 1
ATOM 730 N N . ASP A 1 100 ? 3.496 -8.877 0.863 1.00 94.94 100 ASP A N 1
ATOM 731 C CA . ASP A 1 100 ? 2.828 -9.488 2.009 1.00 94.94 100 ASP A CA 1
ATOM 732 C C . ASP A 1 100 ? 2.412 -8.398 3.001 1.00 94.94 100 ASP A C 1
ATOM 734 O O . ASP A 1 100 ? 3.255 -7.842 3.709 1.00 94.94 100 ASP A O 1
ATOM 738 N N . LEU A 1 101 ? 1.109 -8.102 3.052 1.00 93.69 101 LEU A N 1
ATOM 739 C CA . LEU A 1 101 ? 0.548 -7.062 3.923 1.00 93.69 101 LEU A CA 1
ATOM 740 C C . LEU A 1 101 ? 0.851 -7.314 5.407 1.00 93.69 101 LEU A C 1
ATOM 742 O O . LEU A 1 101 ? 0.985 -6.362 6.171 1.00 93.69 101 LEU A O 1
ATOM 746 N N . SER A 1 102 ? 1.015 -8.576 5.825 1.00 93.62 102 SER A N 1
ATOM 747 C CA . SER A 1 102 ? 1.304 -8.917 7.227 1.00 93.62 102 SER A CA 1
ATOM 748 C C . SER A 1 102 ? 2.699 -8.479 7.684 1.00 93.62 102 SER A C 1
ATOM 750 O O . SER A 1 102 ? 2.954 -8.363 8.882 1.00 93.62 102 SER A O 1
ATOM 752 N N . LYS A 1 103 ? 3.599 -8.220 6.731 1.00 91.75 103 LYS A N 1
ATOM 753 C CA . LYS A 1 103 ? 4.978 -7.780 6.972 1.00 91.75 103 LYS A CA 1
ATOM 754 C C . LYS A 1 103 ? 5.175 -6.293 6.701 1.00 91.75 103 LYS A C 1
ATOM 756 O O . LYS A 1 103 ? 6.286 -5.792 6.867 1.00 91.75 103 LYS A O 1
ATOM 761 N N . MET A 1 104 ? 4.132 -5.597 6.252 1.00 92.31 104 MET A N 1
ATOM 762 C CA . MET A 1 104 ? 4.223 -4.180 5.942 1.00 92.31 104 MET A 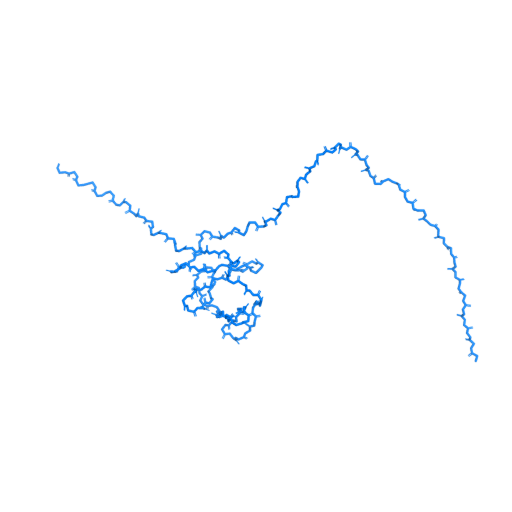CA 1
ATOM 763 C C . MET A 1 104 ? 4.082 -3.324 7.198 1.00 92.31 104 MET A C 1
ATOM 765 O O . MET A 1 104 ? 3.237 -3.611 8.050 1.00 92.31 104 MET A O 1
ATOM 769 N N . PRO A 1 105 ? 4.859 -2.235 7.305 1.00 92.69 105 PRO A N 1
ATOM 770 C CA . PRO A 1 105 ? 4.588 -1.214 8.300 1.00 92.69 105 PRO A CA 1
ATOM 771 C C . PRO A 1 105 ? 3.212 -0.579 8.060 1.00 92.69 105 PRO A C 1
ATOM 773 O O . PRO A 1 105 ? 2.741 -0.483 6.926 1.00 92.69 105 PRO A O 1
ATOM 776 N N . VAL A 1 106 ? 2.585 -0.118 9.140 1.00 92.06 106 VAL A N 1
ATOM 777 C CA . VAL A 1 106 ? 1.282 0.553 9.105 1.00 92.06 106 VAL A CA 1
ATOM 778 C C . VAL A 1 106 ? 1.465 2.032 9.419 1.00 92.06 106 VAL A C 1
ATOM 780 O O . VAL A 1 106 ? 2.189 2.395 10.347 1.00 92.06 106 VAL A O 1
ATOM 783 N N . VAL A 1 107 ? 0.784 2.878 8.655 1.00 90.81 107 VAL A N 1
ATOM 784 C CA . VAL A 1 107 ? 0.658 4.316 8.892 1.00 90.81 107 VAL A CA 1
ATOM 785 C C . VAL A 1 107 ? -0.731 4.627 9.421 1.00 90.81 107 VAL A C 1
ATOM 787 O O . VAL A 1 107 ? -1.722 4.142 8.886 1.00 90.81 107 VAL A O 1
ATOM 790 N N . ALA A 1 108 ? -0.809 5.415 10.489 1.00 87.75 108 ALA A N 1
ATOM 791 C CA . ALA A 1 108 ? -2.071 5.829 11.092 1.00 87.75 108 ALA A CA 1
ATOM 792 C C . ALA A 1 108 ? -2.388 7.290 10.735 1.00 87.75 108 ALA A C 1
ATOM 794 O O . ALA A 1 108 ? -1.455 8.072 10.532 1.00 87.75 108 ALA A O 1
ATOM 795 N N . PRO A 1 109 ? -3.676 7.678 10.693 1.00 82.00 109 PRO A N 1
ATOM 796 C CA . PRO A 1 109 ? -4.059 9.070 10.504 1.00 82.00 109 PRO A CA 1
ATOM 797 C C . PRO A 1 109 ? -3.402 9.955 11.559 1.00 82.00 109 PRO A C 1
ATOM 799 O O . PRO A 1 109 ? -3.385 9.609 12.745 1.00 82.00 109 PRO A O 1
ATOM 802 N N . ALA A 1 110 ? -2.889 11.113 11.142 1.00 76.38 110 ALA A N 1
ATOM 803 C CA . ALA A 1 110 ? -2.450 12.120 12.092 1.00 76.38 110 ALA A CA 1
ATOM 804 C C . ALA A 1 110 ? -3.652 12.510 12.963 1.00 76.38 110 ALA A C 1
ATOM 806 O O . ALA A 1 110 ? -4.704 12.897 12.446 1.00 76.38 110 ALA A O 1
ATOM 807 N N . ALA A 1 111 ? -3.509 12.393 14.286 1.00 65.62 111 ALA A N 1
ATOM 808 C CA . ALA A 1 111 ? -4.516 12.921 15.192 1.00 65.62 111 ALA A CA 1
ATOM 809 C C . ALA A 1 111 ? -4.707 14.413 14.873 1.00 65.62 111 ALA A C 1
ATOM 811 O O . ALA A 1 111 ? -3.707 15.110 14.657 1.00 65.62 111 ALA A O 1
ATOM 812 N N . PRO A 1 112 ? -5.952 14.922 14.826 1.00 58.62 112 PRO A N 1
ATOM 813 C CA . PRO A 1 112 ? -6.167 16.342 14.615 1.00 58.62 112 PRO A CA 1
ATOM 814 C C . PRO A 1 112 ? -5.387 17.094 15.692 1.00 58.62 112 PRO A C 1
ATOM 816 O O . PRO A 1 112 ? -5.561 16.832 16.886 1.00 58.62 112 PRO A O 1
ATOM 819 N N . ALA A 1 113 ? -4.495 17.997 15.276 1.00 55.53 113 ALA A N 1
ATOM 820 C CA . ALA A 1 113 ? -3.811 18.874 16.209 1.00 55.53 113 ALA A CA 1
ATOM 821 C C . ALA A 1 113 ? -4.900 19.617 16.986 1.00 55.53 113 ALA A C 1
ATOM 823 O O . ALA A 1 113 ? -5.671 20.384 16.410 1.00 55.53 113 ALA A O 1
ATOM 824 N N . LYS A 1 114 ? -5.031 19.326 18.283 1.00 50.81 114 LYS A N 1
ATOM 825 C CA . LYS A 1 114 ? -5.980 20.025 19.142 1.00 50.81 114 LYS A CA 1
ATOM 826 C C . LYS A 1 114 ? -5.514 21.474 19.210 1.00 50.81 114 LYS A C 1
ATOM 828 O O . LYS A 1 114 ? -4.621 21.794 19.989 1.00 50.81 114 LYS A O 1
ATOM 833 N N . THR A 1 115 ? -6.096 22.342 18.388 1.00 53.47 115 THR A N 1
ATOM 834 C CA . THR A 1 115 ? -5.951 23.786 18.545 1.00 53.47 115 THR A CA 1
ATOM 835 C C . THR A 1 115 ? -6.571 24.129 19.892 1.00 53.47 115 THR A C 1
ATOM 837 O O . THR A 1 115 ? -7.792 24.187 20.031 1.00 53.47 115 THR A O 1
ATOM 840 N N . LEU A 1 116 ? -5.738 24.264 20.924 1.00 58.12 116 LEU A N 1
ATOM 841 C CA . LEU A 1 116 ? -6.153 24.811 22.207 1.00 58.12 116 LEU A CA 1
ATOM 842 C C . LEU A 1 116 ? -6.434 26.294 21.972 1.00 58.12 116 LEU A C 1
ATOM 844 O O . LEU A 1 116 ? -5.550 27.133 22.111 1.00 58.12 116 LEU A O 1
ATOM 848 N N . ILE A 1 117 ? -7.657 26.615 21.554 1.00 59.72 117 ILE A N 1
ATOM 849 C CA . ILE A 1 117 ? -8.148 27.984 21.627 1.00 59.72 117 ILE A CA 1
ATOM 850 C C . ILE A 1 117 ? -8.387 28.224 23.117 1.00 59.72 117 ILE A C 1
ATOM 852 O O . ILE A 1 117 ? -9.421 27.834 23.658 1.00 59.72 117 ILE A O 1
ATOM 856 N N . ALA A 1 118 ? -7.387 28.776 23.800 1.00 57.28 118 ALA A N 1
ATOM 857 C CA . ALA A 1 118 ? -7.587 29.377 25.106 1.00 57.28 118 ALA A CA 1
ATOM 858 C C . ALA A 1 118 ? -8.488 30.596 24.884 1.00 57.28 118 ALA A C 1
ATOM 860 O O . ALA A 1 118 ? -8.021 31.677 24.535 1.00 57.28 118 ALA A O 1
ATOM 861 N N . VAL A 1 119 ? -9.801 30.387 24.974 1.00 56.66 119 VAL A N 1
ATOM 862 C CA . VAL A 1 119 ? -10.739 31.490 25.140 1.00 56.66 119 VAL A CA 1
ATOM 863 C C . VAL A 1 119 ? -10.637 31.876 26.606 1.00 56.66 119 VAL A C 1
ATOM 865 O O . VAL A 1 119 ? -11.288 31.281 27.461 1.00 56.66 119 VAL A O 1
ATOM 868 N N . ASP A 1 120 ? -9.736 32.811 26.878 1.00 55.66 120 ASP A N 1
ATOM 869 C CA . ASP A 1 120 ? -9.667 33.504 28.153 1.00 55.66 120 ASP A CA 1
ATOM 870 C C . ASP A 1 120 ? -10.879 34.443 28.224 1.00 55.66 120 ASP A C 1
ATOM 872 O O . ASP A 1 120 ? -10.894 35.530 27.646 1.00 55.66 120 ASP A O 1
ATOM 876 N N . LEU A 1 121 ? -11.971 33.942 28.799 1.00 55.34 121 LEU A N 1
ATOM 877 C CA . LEU A 1 121 ? -13.130 34.743 29.183 1.00 55.34 121 LEU A CA 1
ATOM 878 C C . LEU A 1 121 ? -12.896 35.203 30.623 1.00 55.34 121 LEU A C 1
ATOM 880 O O . LEU A 1 121 ? -13.542 34.709 31.548 1.00 55.34 121 LEU A O 1
ATOM 884 N N . ASP A 1 122 ? -11.961 36.133 30.800 1.00 59.31 122 ASP A N 1
ATOM 885 C CA . ASP A 1 122 ? -11.896 36.927 32.023 1.00 59.31 122 ASP A CA 1
ATOM 886 C C . ASP A 1 122 ? -13.193 37.750 32.117 1.00 59.31 122 ASP A C 1
ATOM 888 O O . ASP A 1 122 ? -13.542 38.514 31.210 1.00 59.31 122 ASP A O 1
ATOM 892 N N . SER A 1 123 ? -13.947 37.498 33.189 1.00 53.69 123 SER A N 1
ATOM 893 C CA . SER A 1 123 ? -15.162 38.226 33.586 1.00 53.69 123 SER A CA 1
ATOM 894 C C . SER A 1 123 ? -14.832 39.325 34.584 1.00 53.69 123 SER A C 1
ATOM 896 O O . SER A 1 123 ? -13.954 39.084 35.441 1.00 53.69 123 SER A O 1
#